Protein AF-A0A0V1AK31-F1 (afdb_monomer)

Nearest PDB structures (foldseek):
  8j9j-assembly1_A9  TM=2.532E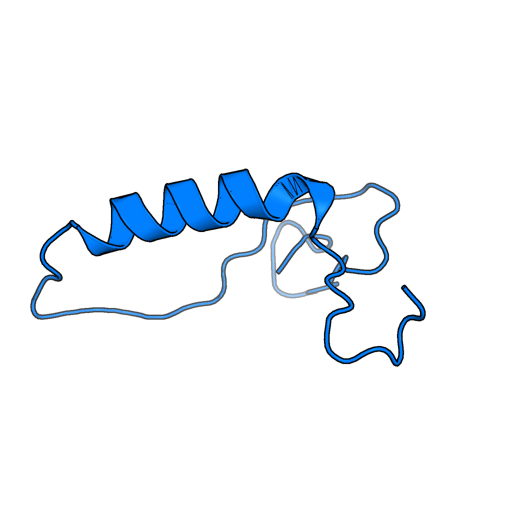-01  e=6.111E+00  Euglena gracilis

Solvent-accessible surface area (backbone atoms only — not comparable to full-atom values): 4260 Å² total; per-residue (Å²): 127,55,87,86,39,92,84,52,58,94,53,62,93,51,42,69,59,54,52,51,53,51,51,58,63,65,73,53,84,80,67,96,80,80,86,88,80,87,67,67,49,75,43,86,72,98,55,96,70,56,40,79,40,88,91,41,96,66,35,39,13,41,104

Foldseek 3Di:
DPPPDPPDDPCVVCVVVVVVVVVVVVVDDDDPDDDDDDDWAQDDDDDPQWAADPPDPRRTGHD

Radius of gyration: 15.38 Å; Cα contacts (8 Å, |Δi|>4): 40; chains: 1; bounding box: 41×26×30 Å

Structure (mmCIF, N/CA/C/O backbone):
data_AF-A0A0V1AK31-F1
#
_entry.id   AF-A0A0V1AK31-F1
#
loop_
_atom_site.group_PDB
_atom_site.id
_atom_site.type_symbol
_atom_site.label_atom_id
_atom_site.label_alt_id
_atom_site.label_comp_id
_atom_site.label_asym_id
_atom_site.label_entity_id
_atom_site.label_seq_id
_atom_site.pdbx_PDB_ins_code
_atom_site.Cartn_x
_atom_site.Cartn_y
_atom_site.Cartn_z
_atom_site.occupancy
_atom_site.B_iso_or_equiv
_atom_site.auth_seq_id
_atom_site.auth_comp_id
_atom_site.auth_asym_id
_atom_site.auth_atom_id
_atom_site.pdbx_PDB_model_num
ATOM 1 N N . MET A 1 1 ? 23.732 -0.794 2.338 1.00 76.12 1 MET A N 1
ATOM 2 C CA . MET A 1 1 ? 23.212 -1.827 3.254 1.00 76.12 1 MET A CA 1
ATOM 3 C C . MET A 1 1 ? 23.103 -3.134 2.485 1.00 76.12 1 MET A C 1
ATOM 5 O O . MET A 1 1 ? 22.507 -3.133 1.409 1.00 76.12 1 MET A O 1
ATOM 9 N N . ASP A 1 2 ? 23.727 -4.201 2.983 1.00 88.44 2 ASP A N 1
ATOM 10 C CA . ASP A 1 2 ? 23.509 -5.567 2.479 1.00 88.44 2 ASP A CA 1
ATOM 11 C C . ASP A 1 2 ? 22.034 -5.964 2.696 1.00 88.44 2 ASP A C 1
ATOM 13 O O . ASP A 1 2 ? 21.392 -5.433 3.597 1.00 88.44 2 ASP A O 1
ATOM 17 N N . ARG A 1 3 ? 21.491 -6.891 1.898 1.00 85.06 3 ARG A N 1
ATOM 18 C CA . ARG A 1 3 ? 20.142 -7.443 2.107 1.00 85.06 3 ARG A CA 1
ATOM 19 C C . ARG A 1 3 ? 19.978 -8.180 3.435 1.00 85.06 3 ARG A C 1
ATOM 21 O O . ARG A 1 3 ? 18.852 -8.293 3.901 1.00 85.06 3 ARG A O 1
ATOM 28 N N . ASN A 1 4 ? 21.068 -8.689 4.001 1.00 92.06 4 ASN A N 1
ATOM 29 C CA . ASN A 1 4 ? 21.078 -9.377 5.290 1.00 92.06 4 ASN A CA 1
ATOM 30 C C . ASN A 1 4 ? 21.228 -8.412 6.477 1.00 92.06 4 ASN A C 1
ATOM 32 O O . ASN A 1 4 ? 21.225 -8.850 7.624 1.00 92.06 4 ASN A O 1
ATOM 36 N N . HIS A 1 5 ? 21.391 -7.110 6.221 1.00 94.38 5 HIS A N 1
ATOM 37 C CA . HIS A 1 5 ? 21.475 -6.117 7.284 1.00 94.38 5 HIS A CA 1
ATOM 38 C C . HIS A 1 5 ? 20.095 -5.934 7.942 1.00 94.38 5 HIS A C 1
ATOM 40 O O . HIS A 1 5 ? 19.111 -5.826 7.207 1.00 94.38 5 HIS A O 1
ATOM 46 N N . PRO A 1 6 ? 19.995 -5.841 9.282 1.00 91.94 6 PRO A N 1
ATOM 47 C CA . PRO A 1 6 ? 18.711 -5.658 9.971 1.00 91.94 6 PRO A CA 1
ATOM 48 C C . PRO A 1 6 ? 17.948 -4.411 9.496 1.00 91.94 6 PRO A C 1
ATOM 50 O O . PRO A 1 6 ? 16.733 -4.455 9.344 1.00 91.94 6 PRO A O 1
ATOM 53 N N . ASP A 1 7 ? 18.667 -3.338 9.158 1.00 91.81 7 ASP A N 1
ATOM 54 C CA . ASP A 1 7 ? 18.074 -2.089 8.648 1.00 91.81 7 ASP A CA 1
ATOM 55 C C . ASP A 1 7 ? 17.847 -2.069 7.124 1.00 91.81 7 ASP A C 1
ATOM 57 O O . ASP A 1 7 ? 17.626 -1.012 6.525 1.00 91.81 7 ASP A O 1
ATOM 61 N N . TYR A 1 8 ? 17.961 -3.211 6.440 1.00 93.19 8 TYR A N 1
ATOM 62 C CA . TYR A 1 8 ? 17.697 -3.266 5.008 1.00 93.19 8 TYR A CA 1
ATOM 63 C C . TYR A 1 8 ? 16.200 -3.126 4.718 1.00 93.19 8 TYR A C 1
ATOM 65 O O . TYR A 1 8 ? 15.431 -4.082 4.799 1.00 93.19 8 TYR A O 1
ATOM 73 N N . ASP A 1 9 ? 15.798 -1.936 4.279 1.00 91.94 9 ASP A N 1
ATOM 74 C CA . ASP A 1 9 ? 14.451 -1.684 3.779 1.00 91.94 9 ASP A CA 1
ATOM 75 C C . ASP A 1 9 ? 14.423 -1.643 2.247 1.00 91.94 9 ASP A C 1
ATOM 77 O O . ASP A 1 9 ? 15.008 -0.770 1.599 1.00 91.94 9 ASP A O 1
ATOM 81 N N . ARG A 1 10 ? 13.670 -2.561 1.635 1.00 90.31 10 ARG A N 1
ATOM 82 C CA . ARG A 1 10 ? 13.459 -2.573 0.180 1.00 90.31 10 ARG A CA 1
ATOM 83 C C . ARG A 1 10 ? 12.697 -1.332 -0.307 1.00 90.31 10 ARG A C 1
ATOM 85 O O . ARG A 1 10 ? 12.884 -0.926 -1.454 1.00 90.31 10 ARG A O 1
ATOM 92 N N . PHE A 1 11 ? 11.871 -0.732 0.547 1.00 90.81 11 PHE A N 1
ATOM 93 C CA . PHE A 1 11 ? 11.049 0.437 0.241 1.00 90.81 11 PHE A CA 1
ATOM 94 C C . PHE A 1 11 ? 11.679 1.767 0.656 1.00 90.81 11 PHE A C 1
ATOM 96 O O . PHE A 1 11 ? 11.000 2.785 0.565 1.00 90.81 11 PHE A O 1
ATOM 103 N N . TYR A 1 12 ? 12.959 1.804 1.043 1.00 92.88 12 TYR A N 1
ATOM 104 C CA . TYR A 1 12 ? 13.589 2.997 1.631 1.00 92.88 12 TYR A CA 1
ATOM 105 C C . TYR A 1 12 ? 13.348 4.302 0.846 1.00 92.88 12 TYR A C 1
ATOM 107 O O . TYR A 1 12 ? 13.187 5.363 1.440 1.00 92.88 12 TYR A O 1
ATOM 115 N N . LYS A 1 13 ? 13.265 4.229 -0.493 1.00 93.50 13 LYS A N 1
ATOM 116 C CA . LYS A 1 13 ? 12.995 5.385 -1.369 1.00 93.50 13 LYS A CA 1
ATOM 117 C C . LYS A 1 13 ? 11.609 6.001 -1.172 1.00 93.50 13 LYS A C 1
ATOM 119 O O . LYS A 1 13 ? 11.457 7.200 -1.351 1.00 93.50 13 LYS A O 1
ATOM 124 N N . ILE A 1 14 ? 10.608 5.178 -0.868 1.00 94.50 14 ILE A N 1
ATOM 125 C CA . ILE A 1 14 ? 9.208 5.596 -0.699 1.00 94.50 14 ILE A CA 1
ATOM 126 C C . ILE A 1 14 ? 8.738 5.495 0.755 1.00 94.50 14 ILE A C 1
ATOM 128 O O . ILE A 1 14 ? 7.606 5.862 1.053 1.00 94.50 14 ILE A O 1
ATOM 132 N N . ARG A 1 15 ? 9.601 5.029 1.666 1.00 95.94 15 ARG A N 1
ATOM 133 C CA . ARG A 1 15 ? 9.308 4.885 3.094 1.00 95.94 15 ARG A CA 1
ATOM 134 C C . ARG A 1 15 ? 8.716 6.159 3.708 1.00 95.94 15 ARG A C 1
ATOM 136 O O . ARG A 1 15 ? 7.675 6.029 4.345 1.00 95.94 15 ARG A O 1
ATOM 143 N N . PRO A 1 16 ? 9.258 7.374 3.473 1.00 97.06 16 PRO A N 1
ATOM 144 C CA . PRO A 1 16 ? 8.681 8.585 4.059 1.00 97.06 16 PRO A CA 1
ATOM 145 C C . PRO A 1 16 ? 7.229 8.828 3.629 1.00 97.0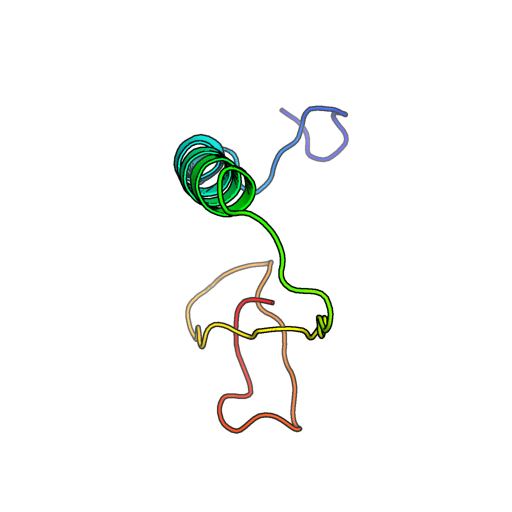6 16 PRO A C 1
ATOM 147 O O . PRO A 1 16 ? 6.408 9.252 4.435 1.00 97.06 16 PRO A O 1
ATOM 150 N N . LEU A 1 17 ? 6.897 8.507 2.375 1.00 97.56 17 LEU A N 1
ATOM 151 C CA . LEU A 1 17 ? 5.542 8.652 1.847 1.00 97.56 17 LEU A CA 1
ATOM 152 C C . LEU A 1 17 ? 4.581 7.635 2.478 1.00 97.56 17 LEU A C 1
ATOM 154 O O . LEU A 1 17 ? 3.490 8.011 2.898 1.00 97.56 17 LEU A O 1
ATOM 158 N N . ILE A 1 18 ? 4.991 6.365 2.572 1.00 96.00 18 ILE A N 1
ATOM 159 C CA . ILE A 1 18 ? 4.173 5.302 3.180 1.00 96.00 18 ILE A CA 1
ATOM 160 C C . ILE A 1 18 ? 3.880 5.623 4.648 1.00 96.00 18 ILE A C 1
ATOM 162 O O . ILE A 1 18 ? 2.730 5.523 5.071 1.00 96.00 18 ILE A O 1
ATOM 166 N N . GLU A 1 19 ? 4.893 6.040 5.413 1.00 97.50 19 GLU A N 1
ATOM 167 C CA . GLU A 1 19 ? 4.705 6.387 6.826 1.00 97.50 19 GLU A CA 1
ATOM 168 C C . GLU A 1 19 ? 3.829 7.632 6.994 1.00 97.50 19 GLU A C 1
ATOM 170 O O . GLU A 1 19 ? 2.993 7.665 7.894 1.00 97.50 19 GLU A O 1
ATOM 175 N N . SER A 1 20 ? 3.954 8.626 6.106 1.00 97.81 20 SER A N 1
ATOM 176 C CA . SER A 1 20 ? 3.084 9.805 6.128 1.00 97.81 20 SER A CA 1
ATOM 177 C C . SER A 1 20 ? 1.615 9.429 5.931 1.00 97.81 20 SER A C 1
ATOM 179 O O . SER A 1 20 ? 0.774 9.868 6.707 1.00 97.81 20 SER A O 1
ATOM 181 N N . ILE A 1 21 ? 1.306 8.601 4.925 1.00 97.12 21 ILE A N 1
ATOM 182 C CA . ILE A 1 21 ? -0.068 8.147 4.657 1.00 97.12 21 ILE A CA 1
ATOM 183 C C . ILE A 1 21 ? -0.589 7.329 5.838 1.00 97.12 21 ILE A C 1
ATOM 185 O O . ILE A 1 21 ? -1.684 7.582 6.333 1.00 97.12 21 ILE A O 1
ATOM 189 N N . ARG A 1 22 ? 0.215 6.374 6.326 1.00 96.81 22 ARG A N 1
ATOM 190 C CA . ARG A 1 22 ? -0.146 5.532 7.469 1.00 96.81 22 ARG A CA 1
ATOM 191 C C . ARG A 1 22 ? -0.473 6.372 8.699 1.00 96.81 22 ARG A C 1
ATOM 193 O O . ARG A 1 22 ? -1.467 6.092 9.358 1.00 96.81 22 ARG A O 1
ATOM 200 N N . LYS A 1 23 ? 0.357 7.370 9.013 1.00 97.81 23 LYS A N 1
ATOM 201 C CA . LYS A 1 23 ? 0.151 8.248 10.167 1.00 97.81 23 LYS A CA 1
ATOM 202 C C . LYS A 1 23 ? -1.198 8.957 10.073 1.00 97.81 23 LYS A C 1
ATOM 204 O O . LYS A 1 23 ? -1.970 8.867 11.016 1.00 97.81 23 LYS A O 1
ATOM 209 N N . THR A 1 24 ? -1.500 9.572 8.932 1.00 97.25 24 THR A N 1
ATOM 210 C CA . THR A 1 24 ? -2.783 10.251 8.715 1.00 97.25 24 THR A CA 1
ATOM 211 C C . T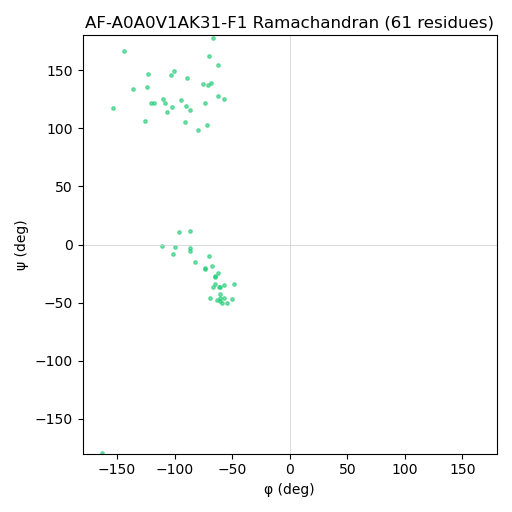HR A 1 24 ? -3.965 9.288 8.840 1.00 97.25 24 THR A C 1
ATOM 213 O O . THR A 1 24 ? -4.941 9.607 9.502 1.00 97.25 24 THR A O 1
ATOM 216 N N . CYS A 1 25 ? -3.875 8.073 8.291 1.00 95.69 25 CYS A N 1
ATOM 217 C CA . CYS A 1 25 ? -4.948 7.084 8.441 1.00 95.69 25 CYS A CA 1
ATOM 218 C C . CYS A 1 25 ? -5.165 6.624 9.893 1.00 95.69 25 CYS A C 1
ATOM 220 O O . CYS A 1 25 ? -6.269 6.214 10.229 1.00 95.69 25 CYS A O 1
ATOM 222 N N . LEU A 1 26 ? -4.130 6.653 10.739 1.00 96.00 26 LEU A N 1
ATOM 223 C CA . LEU A 1 26 ? -4.221 6.266 12.152 1.00 96.00 26 LEU A CA 1
ATOM 224 C C . LEU A 1 26 ? -4.759 7.382 13.058 1.00 96.00 26 LEU A C 1
ATOM 226 O O . LEU A 1 26 ? -5.112 7.101 14.200 1.00 96.00 26 LEU A O 1
ATOM 230 N N . GLU A 1 27 ? -4.792 8.627 12.580 1.00 97.00 27 GLU A N 1
ATOM 231 C CA . GLU A 1 27 ? -5.409 9.751 13.298 1.00 97.00 27 GLU A CA 1
ATOM 232 C C . GLU A 1 27 ? -6.947 9.663 13.266 1.00 97.00 27 GLU A C 1
ATOM 234 O O . GLU A 1 27 ? -7.617 10.207 14.143 1.00 97.00 27 GLU A O 1
ATOM 239 N N . GLU A 1 28 ? -7.506 8.921 12.307 1.00 95.19 28 GLU A N 1
ATOM 240 C CA . GLU A 1 28 ? -8.942 8.672 12.199 1.00 95.19 28 GLU A CA 1
ATOM 241 C C . GLU A 1 28 ? -9.433 7.660 13.243 1.00 95.19 28 GLU A C 1
ATOM 243 O O . GLU A 1 28 ? -8.818 6.619 13.486 1.00 95.19 28 GLU A O 1
ATOM 248 N N . THR A 1 29 ? -10.593 7.940 13.845 1.00 95.69 29 THR A N 1
ATOM 249 C CA . THR A 1 29 ? -11.208 7.024 14.818 1.00 95.69 29 THR A CA 1
ATOM 250 C C . THR A 1 29 ? -11.801 5.815 14.084 1.00 95.69 29 THR A C 1
ATOM 252 O O . THR A 1 29 ? -12.664 5.997 13.222 1.00 95.69 29 THR A O 1
ATOM 255 N N . PRO A 1 30 ? -11.386 4.575 14.404 1.00 93.56 30 PRO A N 1
ATOM 256 C CA . PRO A 1 30 ? -11.9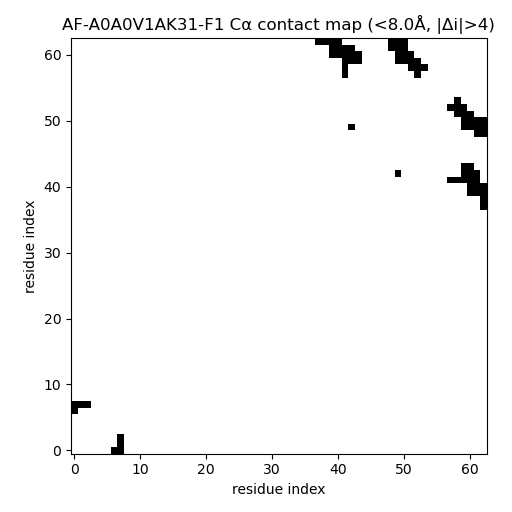25 3.390 13.753 1.00 93.56 30 PRO A CA 1
ATOM 257 C C . PRO A 1 30 ? -13.396 3.171 14.131 1.00 93.56 30 PRO A C 1
ATOM 259 O O . PRO A 1 30 ? -13.778 3.313 15.291 1.00 93.56 30 PRO A O 1
ATOM 262 N N . GLY A 1 31 ? -14.221 2.787 13.154 1.00 94.62 31 GLY A N 1
ATOM 263 C CA . GLY A 1 31 ? -15.588 2.330 13.416 1.00 94.62 31 GLY A CA 1
ATOM 264 C C . GLY A 1 31 ? -15.625 0.962 14.111 1.00 94.62 31 GLY A C 1
ATOM 265 O O . GLY A 1 31 ? -14.651 0.213 14.066 1.00 94.62 31 GLY A O 1
ATOM 266 N N . GLU A 1 32 ? -16.764 0.615 14.716 1.00 96.50 32 GLU A N 1
ATOM 267 C CA . GLU A 1 32 ? -16.938 -0.642 15.470 1.00 96.50 32 GLU A CA 1
ATOM 268 C C . GLU A 1 32 ? -16.756 -1.904 14.613 1.00 96.50 32 GLU A C 1
ATOM 270 O O . GLU A 1 32 ? -16.226 -2.911 15.081 1.00 96.50 32 GLU A O 1
ATOM 275 N N . LEU A 1 33 ? -17.194 -1.861 13.352 1.00 97.25 33 LEU A N 1
ATOM 276 C CA . LEU A 1 33 ? -17.113 -2.986 12.425 1.00 97.25 33 LEU A CA 1
ATOM 277 C C . LEU A 1 33 ? -16.018 -2.729 11.393 1.00 97.25 33 LEU A C 1
ATOM 279 O O . LEU A 1 33 ? -16.137 -1.840 10.550 1.00 97.25 33 LEU A O 1
ATOM 283 N N . GLN A 1 34 ? -14.964 -3.540 11.445 1.00 95.12 34 GLN A N 1
ATOM 284 C CA . GLN A 1 34 ? -13.822 -3.445 10.542 1.00 95.12 34 GLN A CA 1
ATOM 285 C C . GLN A 1 34 ? -13.599 -4.765 9.806 1.00 95.12 34 GLN A C 1
ATOM 287 O O . GLN A 1 34 ? -13.797 -5.848 10.355 1.00 95.12 34 GLN A O 1
ATOM 292 N N . SER A 1 35 ? -13.137 -4.671 8.562 1.00 95.75 35 SER A N 1
ATOM 293 C CA . SER A 1 35 ? -12.709 -5.815 7.760 1.00 95.75 35 SER A CA 1
ATOM 294 C C . SER A 1 35 ? -11.280 -5.604 7.285 1.00 95.75 35 SER A C 1
ATOM 296 O O . SER A 1 35 ? -10.948 -4.527 6.789 1.00 95.75 35 SER A O 1
ATOM 298 N N . VAL A 1 36 ? -10.455 -6.641 7.388 1.00 94.62 36 VAL A N 1
ATOM 299 C CA . VAL A 1 36 ? -9.083 -6.642 6.874 1.00 94.62 36 VAL A CA 1
ATOM 300 C C . VAL A 1 36 ? -9.022 -7.587 5.685 1.00 94.62 36 VAL A C 1
ATOM 302 O O . VAL A 1 36 ? -9.386 -8.754 5.801 1.00 94.62 36 VAL A O 1
ATOM 305 N N . ASP A 1 37 ? -8.558 -7.076 4.552 1.00 93.44 37 ASP A N 1
ATOM 306 C CA . ASP A 1 37 ? -8.348 -7.852 3.333 1.00 93.44 37 ASP A CA 1
ATOM 307 C C . ASP A 1 37 ? -7.098 -7.334 2.608 1.00 93.44 37 ASP A C 1
ATOM 309 O O . ASP A 1 37 ? -6.550 -6.272 2.912 1.00 93.44 37 ASP A O 1
ATOM 313 N N . GLU A 1 38 ? -6.629 -8.107 1.644 1.00 89.62 38 GLU A N 1
ATOM 314 C CA . GLU A 1 38 ? -5.457 -7.827 0.840 1.00 89.62 38 GLU A CA 1
ATOM 315 C C . GLU A 1 38 ? -5.859 -7.033 -0.406 1.00 89.62 38 GLU A C 1
ATOM 317 O O . GLU A 1 38 ? -6.605 -7.509 -1.272 1.00 89.62 38 GLU A O 1
ATOM 322 N N . HIS A 1 39 ? -5.313 -5.827 -0.544 1.00 89.94 39 HIS A N 1
ATOM 323 C CA . HIS A 1 39 ? -5.422 -5.065 -1.781 1.00 89.94 39 HIS A CA 1
ATOM 324 C C . HIS A 1 39 ? -4.253 -5.397 -2.715 1.00 89.94 39 HIS A C 1
ATOM 326 O O . HIS A 1 39 ? -3.128 -5.592 -2.269 1.00 89.94 39 HIS A O 1
ATOM 332 N N . ILE A 1 40 ? -4.508 -5.451 -4.024 1.00 91.69 40 ILE A N 1
ATOM 333 C CA . ILE A 1 40 ? -3.456 -5.620 -5.031 1.00 91.69 40 ILE A CA 1
ATOM 334 C C . ILE A 1 40 ? -3.497 -4.424 -5.967 1.00 91.69 40 ILE A C 1
ATOM 336 O O . ILE A 1 40 ? -4.502 -4.199 -6.636 1.00 91.69 40 ILE A O 1
ATOM 340 N N . ILE A 1 41 ? -2.380 -3.707 -6.057 1.00 93.12 41 ILE A N 1
ATOM 341 C CA . ILE A 1 41 ? -2.196 -2.590 -6.980 1.00 93.12 41 ILE A CA 1
ATOM 342 C C . ILE A 1 41 ? -1.706 -3.155 -8.321 1.00 93.12 41 ILE A C 1
ATOM 344 O O . ILE A 1 41 ? -0.597 -3.707 -8.369 1.00 93.12 41 ILE A O 1
ATOM 348 N N . PRO A 1 42 ? -2.474 -3.041 -9.422 1.00 95.19 42 PRO A N 1
ATOM 349 C CA . PRO A 1 42 ? -2.067 -3.562 -10.724 1.00 95.19 42 PRO A CA 1
ATOM 350 C C . PRO A 1 42 ? -0.729 -2.968 -11.174 1.00 95.19 42 PRO A C 1
ATOM 352 O O . PRO A 1 42 ? -0.555 -1.752 -11.249 1.00 95.19 42 PRO A O 1
ATOM 355 N N . TYR A 1 43 ? 0.241 -3.827 -11.489 1.00 95.25 43 TYR A N 1
ATOM 356 C CA . TYR A 1 43 ? 1.578 -3.391 -11.886 1.00 95.25 43 TYR A CA 1
ATOM 357 C C . TYR A 1 43 ? 2.252 -4.426 -12.786 1.00 95.25 43 TYR A C 1
ATOM 359 O O . TYR A 1 43 ? 2.541 -5.550 -12.375 1.00 95.25 43 TYR A O 1
ATOM 367 N N . LYS A 1 44 ? 2.562 -4.035 -14.028 1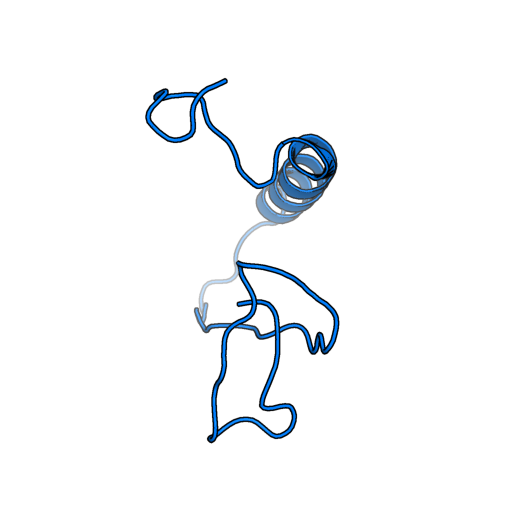.00 91.81 44 LYS A N 1
ATOM 368 C CA . LYS A 1 44 ? 3.181 -4.926 -15.030 1.00 91.81 44 LYS A CA 1
ATOM 369 C C . LYS A 1 44 ? 4.688 -4.709 -15.215 1.00 91.81 44 LYS A C 1
ATOM 371 O O . LYS A 1 44 ? 5.333 -5.528 -15.867 1.00 91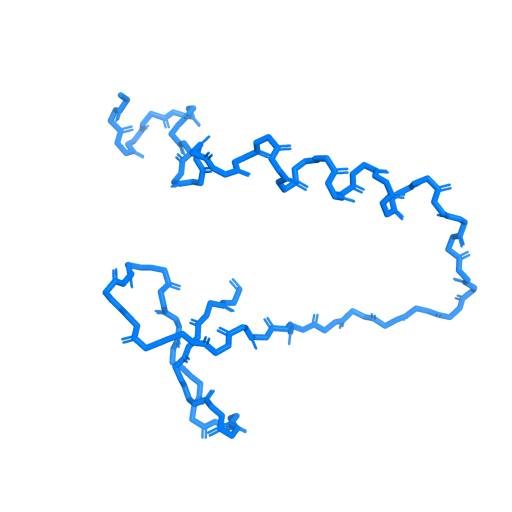.81 44 LYS A O 1
ATOM 376 N N . GLY A 1 45 ? 5.266 -3.671 -14.606 1.00 93.88 45 GLY A N 1
ATOM 377 C CA . GLY A 1 45 ? 6.691 -3.351 -14.718 1.00 93.88 45 GLY A CA 1
ATOM 378 C C . GLY A 1 45 ? 7.630 -4.381 -14.070 1.00 93.88 45 GLY A C 1
ATOM 379 O O . GLY A 1 45 ? 7.213 -5.380 -13.465 1.00 93.88 45 GLY A O 1
ATOM 380 N N . ARG A 1 46 ? 8.941 -4.142 -14.204 1.00 92.75 46 ARG A N 1
ATOM 381 C CA . ARG A 1 46 ? 9.985 -4.970 -13.582 1.00 92.75 46 ARG A CA 1
ATOM 382 C C . ARG A 1 46 ? 10.139 -4.586 -12.111 1.00 92.75 46 ARG A C 1
ATOM 384 O O . ARG A 1 46 ? 10.844 -3.642 -11.780 1.00 92.75 46 ARG A O 1
ATOM 391 N N . CYS A 1 47 ? 9.511 -5.355 -11.227 1.00 89.75 47 CYS A N 1
ATOM 392 C CA . CYS A 1 47 ? 9.686 -5.237 -9.783 1.00 89.75 47 CYS A CA 1
ATOM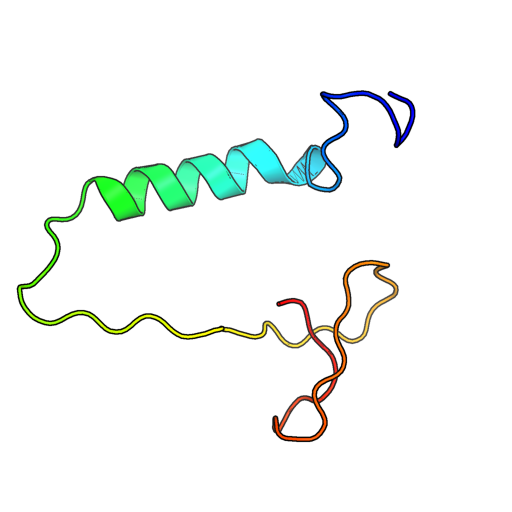 393 C C . CYS A 1 47 ? 9.828 -6.628 -9.159 1.00 89.75 47 CYS A C 1
ATOM 395 O O . CYS A 1 47 ? 9.034 -7.522 -9.445 1.00 89.75 47 CYS A O 1
ATOM 397 N N . LYS A 1 48 ? 10.818 -6.806 -8.275 1.00 88.44 48 LYS A N 1
ATOM 398 C CA . LYS A 1 48 ? 11.053 -8.071 -7.547 1.00 88.44 48 LYS A CA 1
ATOM 399 C C . LYS A 1 48 ? 9.985 -8.388 -6.496 1.00 88.44 48 LYS A C 1
ATOM 401 O O . LYS A 1 48 ? 10.033 -9.449 -5.891 1.00 88.44 48 LYS A O 1
ATOM 406 N N . MET A 1 49 ? 9.100 -7.439 -6.213 1.00 88.81 49 MET A N 1
ATOM 407 C CA . MET A 1 49 ? 7.998 -7.578 -5.253 1.00 88.81 49 MET A CA 1
ATOM 408 C C . MET A 1 49 ? 6.670 -7.883 -5.930 1.00 88.81 49 MET A C 1
ATOM 410 O O . MET A 1 49 ? 5.658 -8.023 -5.257 1.00 88.81 49 MET A O 1
ATOM 414 N N . LYS A 1 50 ? 6.663 -7.934 -7.264 1.00 93.12 50 LYS A N 1
ATOM 415 C CA . LYS A 1 50 ? 5.456 -8.211 -8.019 1.00 93.12 50 LYS A CA 1
ATOM 416 C C . LYS A 1 50 ? 4.954 -9.608 -7.665 1.00 93.12 50 LYS A C 1
ATOM 418 O O . LYS A 1 50 ? 5.703 -10.579 -7.753 1.00 93.12 50 LYS A O 1
ATOM 423 N N . TYR A 1 51 ? 3.688 -9.684 -7.298 1.00 94.31 51 TYR A N 1
ATOM 424 C CA . TYR A 1 51 ? 2.974 -10.903 -6.977 1.00 94.31 51 TYR A CA 1
ATOM 425 C C . TYR A 1 51 ? 2.071 -11.303 -8.148 1.00 94.31 51 TYR A C 1
ATOM 427 O O . TYR A 1 51 ? 1.550 -10.442 -8.866 1.00 94.31 51 TYR A O 1
ATOM 435 N N . TYR A 1 52 ? 1.910 -12.612 -8.351 1.00 93.94 52 TYR A N 1
ATOM 436 C CA . TYR A 1 52 ? 0.973 -13.165 -9.324 1.00 93.94 52 TYR A CA 1
ATOM 437 C C . TYR A 1 52 ? -0.212 -13.802 -8.605 1.00 93.94 52 TYR A C 1
ATOM 439 O O . TYR A 1 52 ? -0.024 -14.737 -7.830 1.00 93.94 52 TYR A O 1
ATOM 447 N N . ASN A 1 53 ? -1.427 -13.338 -8.892 1.00 93.88 53 ASN A N 1
ATOM 448 C CA . ASN A 1 53 ? -2.657 -13.939 -8.391 1.00 93.88 53 ASN A CA 1
ATOM 449 C C . ASN A 1 53 ? -3.605 -14.271 -9.556 1.00 93.88 53 ASN A C 1
ATOM 451 O O . ASN A 1 53 ? -4.239 -13.366 -10.101 1.00 93.88 53 ASN A O 1
ATOM 455 N N . PRO A 1 54 ? -3.765 -15.551 -9.936 1.00 93.88 54 PRO A N 1
ATOM 456 C CA . PRO A 1 54 ? -4.603 -15.929 -11.073 1.00 93.88 54 PRO A CA 1
ATOM 457 C C . PRO A 1 54 ? -6.099 -15.679 -10.842 1.00 93.88 54 PRO A C 1
ATOM 459 O O . PRO A 1 54 ? -6.851 -15.643 -11.811 1.00 93.88 54 PRO A O 1
ATOM 462 N N . ARG A 1 55 ? -6.533 -15.516 -9.583 1.00 93.88 55 ARG A N 1
ATOM 463 C CA . ARG A 1 55 ? -7.942 -15.319 -9.205 1.00 93.88 55 ARG A CA 1
ATOM 464 C C . ARG A 1 55 ? -8.384 -13.854 -9.255 1.00 93.88 55 ARG A C 1
ATOM 466 O O . ARG A 1 55 ? -9.555 -13.581 -9.015 1.00 93.88 55 ARG A O 1
ATOM 473 N N . LYS A 1 56 ? -7.472 -12.912 -9.518 1.00 90.56 56 LYS A N 1
ATOM 474 C CA . LYS A 1 56 ? -7.784 -11.479 -9.623 1.00 90.56 56 LYS A CA 1
ATOM 475 C C . LYS A 1 56 ? -7.876 -11.061 -11.101 1.00 90.56 56 LYS A C 1
ATOM 477 O O . LYS A 1 56 ? -7.169 -11.651 -11.923 1.00 90.56 56 LYS A O 1
ATOM 482 N N . PRO A 1 57 ? -8.711 -10.057 -11.448 1.00 91.00 57 PRO A N 1
ATOM 483 C CA . PRO A 1 57 ? -8.827 -9.558 -12.823 1.00 91.00 57 PRO A CA 1
ATOM 484 C C . PRO A 1 57 ? -7.466 -9.141 -13.398 1.00 91.00 57 PRO A C 1
ATOM 486 O O . PRO A 1 57 ? -7.045 -9.630 -14.448 1.00 91.00 57 PRO A O 1
ATOM 489 N N . ASP A 1 58 ? -6.725 -8.330 -12.641 1.00 91.75 58 ASP A N 1
ATOM 490 C CA . ASP A 1 58 ? -5.319 -8.043 -12.892 1.00 91.75 58 ASP A CA 1
ATOM 491 C C . ASP A 1 58 ? -4.438 -9.040 -12.147 1.00 91.75 58 ASP A C 1
ATOM 493 O O . ASP A 1 58 ? -4.261 -8.983 -10.931 1.00 91.75 58 ASP A O 1
ATOM 497 N N . LYS A 1 59 ? -3.860 -9.973 -12.903 1.00 93.44 59 LYS A N 1
ATOM 498 C CA . LYS A 1 59 ? -3.104 -11.086 -12.318 1.00 93.44 59 LYS A CA 1
ATOM 499 C C . LYS A 1 59 ? -1.743 -10.683 -11.762 1.00 93.44 59 LYS A C 1
ATOM 501 O O . LYS A 1 59 ? -1.176 -11.427 -10.977 1.00 93.44 59 LYS A O 1
ATOM 506 N N . TRP A 1 60 ? -1.195 -9.552 -12.196 1.00 95.69 60 TRP A N 1
ATOM 507 C CA . TRP A 1 60 ? 0.140 -9.082 -11.833 1.00 95.69 60 TRP A CA 1
ATOM 508 C C . TRP A 1 60 ? 0.043 -7.753 -11.089 1.00 95.69 60 TRP A C 1
ATOM 510 O O . TRP A 1 60 ? -0.443 -6.771 -11.652 1.00 95.69 60 TRP A O 1
ATOM 520 N N . GLY A 1 61 ? 0.553 -7.702 -9.861 1.00 95.69 61 GLY A N 1
ATOM 521 C CA . GLY A 1 61 ? 0.490 -6.481 -9.066 1.00 95.69 61 GLY A CA 1
ATOM 522 C C . GLY A 1 61 ? 1.438 -6.445 -7.881 1.00 95.69 61 GLY A C 1
ATOM 523 O O . GLY A 1 61 ? 2.222 -7.365 -7.661 1.00 95.69 61 GLY A O 1
ATOM 524 N N . LEU A 1 62 ? 1.387 -5.343 -7.146 1.00 93.62 62 LEU A N 1
ATOM 525 C CA . LEU A 1 62 ? 2.011 -5.198 -5.838 1.00 93.62 62 LEU A CA 1
ATOM 526 C C . LEU A 1 62 ? 0.947 -5.525 -4.797 1.00 93.62 62 LEU A C 1
ATOM 528 O O . LEU A 1 62 ? -0.143 -4.958 -4.843 1.00 93.62 62 LEU A O 1
ATOM 532 N N . LYS A 1 63 ? 1.263 -6.480 -3.934 1.00 90.56 63 LYS A N 1
ATOM 533 C CA . LYS A 1 63 ? 0.461 -6.823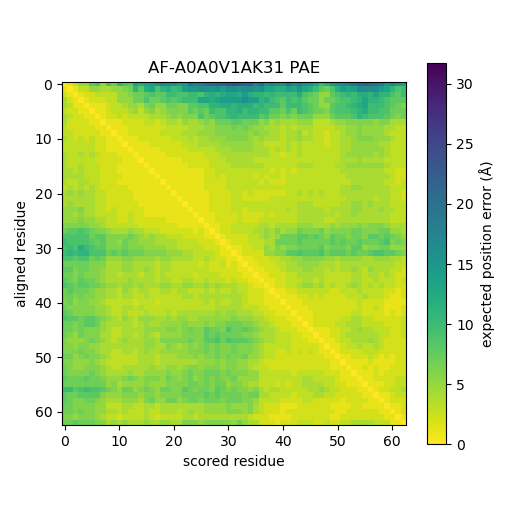 -2.768 1.00 90.56 63 LYS A CA 1
ATOM 534 C C . LYS A 1 63 ? 1.008 -6.066 -1.565 1.00 90.56 63 LYS A C 1
ATOM 536 O O . LYS A 1 63 ? 2.256 -5.942 -1.504 1.00 90.56 63 LYS A O 1
#

pLDDT: mean 93.39, std 3.48, range [76.12, 97.81]

Organism: Trichinella pseudospiralis (NCBI:txid6337)

Sequence (63 aa):
MDRNHPDYDRFYKIRPLIESIRKTCLEETPGELQSVDEHIIPYKGRCKMKYYNPRKPDKWGLK

S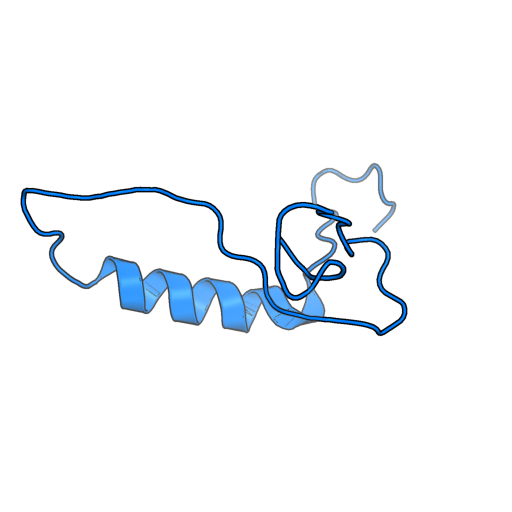econdary structure (DSSP, 8-state):
--TTSTT--TTTTTHHHHHHHHHHHHHSPPPSS-------EE--SS-TTEEE-TTSSS-EEE-

InterPro domains:
  IPR029526 PiggyBac transposable element-derived protein [PF13843] (5-63)

Mean predicted aligned error: 4.29 Å